Protein AF-A0A356HXR0-F1 (afdb_monomer_lite)

Secondary structure (DSSP, 8-state):
--TTTTS-SSTT--TT--HHHHHTT-GGGGTBTTTB--TT-GGGT--SPPP----TTS-----PPPP---

pLDDT: mean 80.92, std 17.65, range [50.72, 96.44]

Structure (mmCIF, N/CA/C/O backbone):
data_AF-A0A356HXR0-F1
#
_entry.id   AF-A0A356HXR0-F1
#
loop_
_atom_site.group_PDB
_atom_site.id
_atom_site.type_symbol
_atom_site.label_atom_id
_atom_site.label_alt_id
_atom_site.label_comp_id
_atom_site.label_asym_id
_atom_site.label_entity_id
_atom_site.label_seq_id
_atom_site.pdbx_PDB_ins_code
_atom_site.Cartn_x
_atom_site.Cartn_y
_atom_site.Cartn_z
_atom_site.occupancy
_atom_site.B_iso_or_equiv
_atom_site.auth_seq_id
_atom_site.auth_comp_id
_atom_site.auth_asym_id
_atom_site.auth_atom_id
_atom_site.pdbx_PDB_model_num
ATOM 1 N N . SER A 1 1 ? -15.562 -1.322 -5.481 1.00 81.94 1 SER A N 1
ATOM 2 C CA . SER A 1 1 ? -15.936 -0.507 -4.308 1.00 81.94 1 SER A CA 1
ATOM 3 C C . SER A 1 1 ? -14.774 -0.506 -3.325 1.00 81.94 1 SER A C 1
ATOM 5 O O . SER A 1 1 ? -14.333 -1.591 -2.967 1.00 81.94 1 SER A O 1
ATOM 7 N N . CYS A 1 2 ? -14.244 0.667 -2.949 1.00 91.25 2 CYS A N 1
ATOM 8 C CA . CYS A 1 2 ? -13.103 0.799 -2.021 1.00 91.25 2 CYS A CA 1
ATOM 9 C C . CYS A 1 2 ? -13.521 1.296 -0.628 1.00 91.25 2 CYS A C 1
ATOM 11 O O . CYS A 1 2 ? -12.904 0.933 0.368 1.00 91.25 2 CYS A O 1
ATOM 13 N N . HIS A 1 3 ? -14.589 2.086 -0.545 1.00 93.31 3 HIS A N 1
ATOM 14 C CA . HIS A 1 3 ? -15.135 2.588 0.709 1.00 93.31 3 HIS A CA 1
ATOM 15 C C . HIS A 1 3 ? -16.519 1.983 0.964 1.00 93.31 3 HIS A C 1
ATOM 17 O O . HIS A 1 3 ? -17.285 1.824 0.011 1.00 93.31 3 HIS A O 1
ATOM 23 N N . PRO A 1 4 ? -16.859 1.659 2.222 1.00 88.00 4 PRO A N 1
ATOM 24 C CA . PRO A 1 4 ? -16.004 1.681 3.420 1.00 88.00 4 PRO A CA 1
ATOM 25 C C . PRO A 1 4 ? -15.146 0.408 3.588 1.00 88.00 4 PRO A C 1
ATOM 27 O O . PRO A 1 4 ? -14.401 0.291 4.551 1.00 88.00 4 PRO A O 1
ATOM 30 N N . ASN A 1 5 ? -15.262 -0.557 2.671 1.00 89.88 5 ASN A N 1
ATOM 31 C CA . ASN A 1 5 ? -14.743 -1.916 2.862 1.00 89.88 5 ASN A CA 1
ATOM 32 C C . ASN A 1 5 ? -13.212 -2.011 2.958 1.00 89.88 5 ASN A C 1
ATOM 34 O O . ASN A 1 5 ? -12.695 -2.777 3.763 1.00 89.88 5 ASN A O 1
ATOM 38 N N . VAL A 1 6 ? -12.486 -1.288 2.101 1.00 94.00 6 VAL A N 1
ATOM 39 C 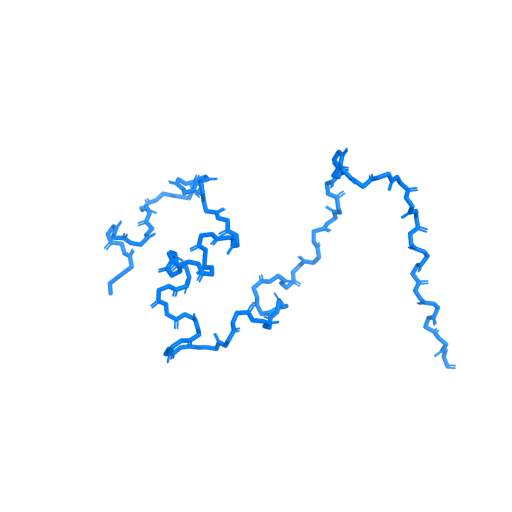CA . VAL A 1 6 ? -11.018 -1.374 1.996 1.00 94.00 6 VAL A CA 1
ATOM 40 C C . VAL A 1 6 ? -10.348 -0.234 2.758 1.00 94.00 6 VAL A C 1
ATOM 42 O O . VA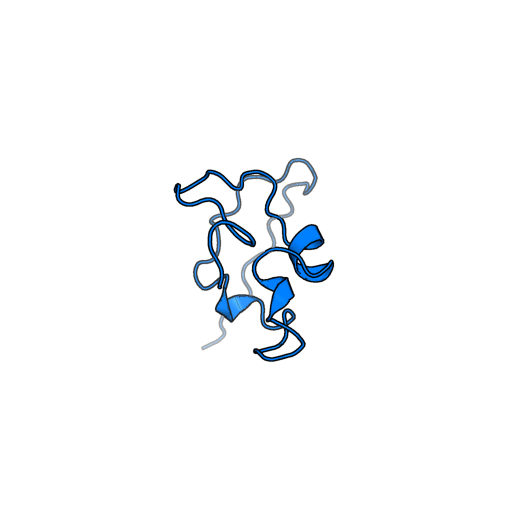L A 1 6 ? -9.294 -0.424 3.362 1.00 94.00 6 VAL A O 1
ATOM 45 N N . PHE A 1 7 ? -10.964 0.947 2.736 1.00 95.25 7 PHE A N 1
ATOM 46 C CA . PHE A 1 7 ? -10.458 2.142 3.395 1.00 95.25 7 PHE A CA 1
ATOM 47 C C . PHE A 1 7 ? -11.578 2.877 4.129 1.00 95.25 7 PHE A C 1
ATOM 49 O O . PHE A 1 7 ? -12.714 2.957 3.656 1.00 95.25 7 PHE A O 1
ATOM 56 N N . ASN A 1 8 ? -11.231 3.519 5.241 1.00 93.31 8 ASN A N 1
ATOM 57 C CA . ASN A 1 8 ? -12.107 4.484 5.900 1.00 93.31 8 ASN A CA 1
ATOM 58 C C . ASN A 1 8 ? -12.205 5.795 5.102 1.00 93.31 8 ASN A C 1
ATOM 60 O O . ASN A 1 8 ? -11.209 6.269 4.554 1.00 93.31 8 ASN A O 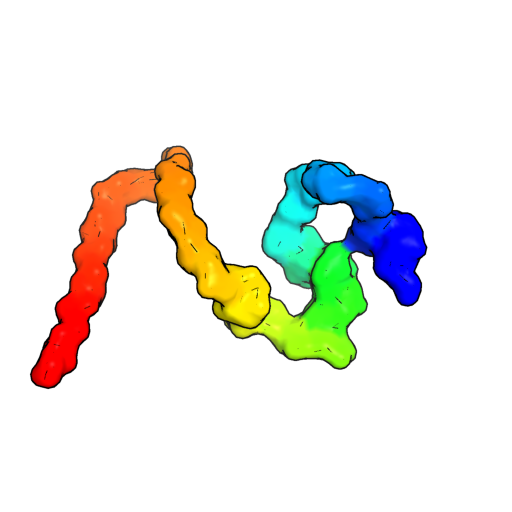1
ATOM 64 N N . MET A 1 9 ? -13.393 6.410 5.077 1.00 93.56 9 MET A N 1
ATOM 65 C CA . MET A 1 9 ? -13.680 7.711 4.435 1.00 93.56 9 MET A CA 1
ATOM 66 C C . MET A 1 9 ? -13.112 8.898 5.240 1.00 93.56 9 MET A C 1
ATOM 68 O O . MET A 1 9 ? -13.775 9.908 5.456 1.00 93.56 9 MET A O 1
ATOM 72 N N . LYS A 1 10 ? -11.891 8.760 5.759 1.00 92.00 10 LYS A N 1
ATOM 73 C CA . LYS A 1 10 ? -11.199 9.792 6.529 1.00 92.00 10 LYS A CA 1
ATOM 74 C C . LYS A 1 10 ? -9.692 9.600 6.390 1.00 92.00 10 LYS A C 1
ATOM 76 O O . LYS A 1 10 ? -9.162 8.510 6.620 1.00 92.00 10 LYS A O 1
ATOM 81 N N . VAL A 1 11 ? -8.996 10.673 6.021 1.00 90.00 11 VAL A N 1
ATOM 82 C CA . VAL A 1 11 ? -7.534 10.679 5.868 1.00 90.00 11 VAL A CA 1
ATOM 83 C C . VAL A 1 11 ? -6.875 10.266 7.187 1.00 90.00 11 VAL A C 1
ATOM 85 O O . VAL A 1 11 ? -7.349 10.614 8.269 1.00 90.00 11 VAL A O 1
ATOM 88 N N . GLY A 1 12 ? -5.822 9.452 7.101 1.00 88.12 12 GLY A N 1
ATOM 89 C CA . GLY A 1 12 ? -5.097 8.949 8.273 1.00 88.12 12 GLY A CA 1
ATOM 90 C C . GLY A 1 12 ? -5.872 7.948 9.139 1.00 88.12 12 GLY A C 1
ATOM 91 O O . GLY A 1 12 ? -5.338 7.470 10.130 1.00 88.12 12 GLY A O 1
ATOM 92 N N . SER A 1 13 ? -7.104 7.574 8.774 1.00 92.62 13 SER A N 1
ATOM 93 C CA . SER A 1 13 ? -7.938 6.675 9.593 1.00 92.62 13 SER A CA 1
ATOM 94 C C . SER A 1 13 ? -7.721 5.189 9.307 1.00 92.62 13 SER A C 1
ATOM 96 O O . SER A 1 13 ? -8.540 4.366 9.692 1.00 92.62 13 SER A O 1
ATOM 98 N N . ASN A 1 14 ? -6.615 4.839 8.649 1.00 92.88 14 ASN A N 1
ATOM 99 C CA . ASN A 1 14 ? -6.139 3.462 8.491 1.00 92.88 14 ASN A CA 1
ATOM 100 C C . ASN A 1 14 ? -4.706 3.368 9.061 1.00 92.88 14 ASN A C 1
ATOM 102 O O . ASN A 1 14 ? -3.769 3.096 8.307 1.00 92.88 14 ASN A O 1
ATOM 106 N N . PRO A 1 15 ? -4.494 3.681 10.358 1.00 92.38 15 PRO A N 1
ATOM 107 C CA . PRO A 1 15 ? -3.154 3.772 10.956 1.00 92.38 15 PRO A CA 1
ATOM 108 C C . PRO A 1 15 ? -2.423 2.427 10.976 1.00 92.38 15 PRO A C 1
ATOM 110 O O . PRO A 1 15 ? -1.206 2.355 11.099 1.00 92.38 15 PRO A O 1
ATOM 113 N N . ASP A 1 16 ? -3.177 1.346 10.849 1.00 92.50 16 ASP A N 1
ATOM 114 C CA . ASP A 1 16 ? -2.707 -0.020 10.888 1.00 92.50 16 ASP A CA 1
ATOM 115 C C . ASP A 1 16 ? -2.314 -0.550 9.493 1.00 92.50 16 ASP A C 1
ATOM 117 O O . ASP A 1 16 ? -1.878 -1.705 9.384 1.00 92.50 16 ASP A O 1
ATOM 121 N N . MET A 1 17 ? -2.448 0.275 8.444 1.00 93.81 17 MET A N 1
ATOM 122 C CA . MET A 1 17 ? -2.008 -0.016 7.082 1.00 93.81 17 MET A CA 1
ATOM 123 C C . MET A 1 17 ? -0.482 -0.117 7.023 1.00 93.81 17 MET A C 1
ATOM 125 O O . MET A 1 17 ? 0.250 0.813 7.343 1.00 93.81 17 MET A O 1
ATOM 129 N N . SER A 1 18 ? 0.007 -1.268 6.574 1.00 94.56 18 SER A N 1
ATOM 130 C CA . SER A 1 18 ? 1.435 -1.555 6.436 1.00 94.56 18 SER A CA 1
ATOM 131 C C . SER A 1 18 ? 1.673 -2.437 5.218 1.00 94.56 18 SER A C 1
ATOM 133 O O . SER A 1 18 ? 0.768 -3.166 4.803 1.00 94.56 18 SER A O 1
ATOM 135 N N . MET A 1 19 ? 2.899 -2.440 4.683 1.00 94.12 19 MET A N 1
ATOM 136 C CA . MET A 1 19 ? 3.248 -3.310 3.550 1.00 94.12 19 MET A CA 1
ATOM 137 C C . MET A 1 19 ? 2.987 -4.787 3.845 1.00 94.12 19 MET A C 1
ATOM 139 O O . MET A 1 19 ? 2.499 -5.504 2.981 1.00 94.12 19 MET A O 1
ATOM 143 N N . ARG A 1 20 ? 3.178 -5.227 5.095 1.00 95.94 20 ARG A N 1
ATOM 144 C CA . ARG A 1 20 ? 2.866 -6.601 5.514 1.00 95.94 20 ARG A CA 1
ATOM 145 C C . ARG A 1 20 ? 1.387 -6.951 5.314 1.00 95.94 20 ARG A C 1
ATOM 147 O O . ARG A 1 20 ? 1.067 -8.041 4.858 1.00 95.94 20 ARG A O 1
ATOM 154 N N . LYS A 1 21 ? 0.475 -6.025 5.635 1.00 96.12 21 LYS A N 1
ATOM 155 C CA . LYS A 1 21 ? -0.965 -6.221 5.399 1.00 96.12 21 LYS A CA 1
ATOM 156 C C . LYS A 1 21 ? -1.330 -6.110 3.923 1.00 96.12 21 LYS A C 1
ATOM 158 O O . LYS A 1 21 ? -2.235 -6.813 3.489 1.00 96.12 21 LYS A O 1
ATOM 163 N N . ILE A 1 22 ? -0.632 -5.256 3.176 1.00 96.44 22 ILE A N 1
ATOM 164 C CA . ILE A 1 22 ? -0.802 -5.129 1.727 1.00 96.44 22 ILE A CA 1
ATOM 165 C C . ILE A 1 22 ? -0.446 -6.452 1.042 1.00 96.44 22 ILE A C 1
ATOM 167 O O . ILE A 1 22 ? -1.271 -6.997 0.326 1.00 96.44 22 ILE A O 1
ATOM 171 N N . ILE A 1 23 ? 0.706 -7.044 1.354 1.00 94.75 23 ILE A N 1
ATOM 172 C CA . ILE A 1 23 ? 1.105 -8.358 0.821 1.00 94.75 23 ILE A CA 1
ATOM 173 C C . ILE A 1 23 ? 0.109 -9.458 1.231 1.00 94.75 23 ILE A C 1
ATOM 175 O O . ILE A 1 23 ? -0.193 -10.347 0.445 1.00 94.75 23 ILE A O 1
ATOM 179 N N . ALA A 1 24 ? -0.480 -9.363 2.428 1.00 95.62 24 ALA A N 1
ATOM 180 C CA . ALA A 1 24 ? -1.531 -10.273 2.891 1.00 95.62 24 ALA A CA 1
ATOM 181 C C 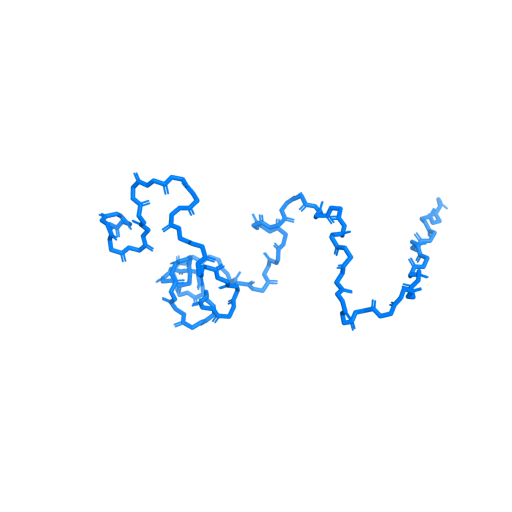. ALA A 1 24 ? -2.919 -10.043 2.240 1.00 95.62 24 ALA A C 1
ATOM 183 O O . ALA A 1 24 ? -3.917 -10.569 2.733 1.00 95.62 24 ALA A O 1
ATOM 184 N N . GLY A 1 25 ? -3.016 -9.235 1.178 1.00 94.88 25 GLY A N 1
ATOM 185 C CA . GLY A 1 25 ? -4.250 -9.019 0.414 1.00 94.88 25 GLY A CA 1
ATOM 186 C C . GLY A 1 25 ? -5.195 -7.952 0.980 1.00 94.88 25 GLY A C 1
ATOM 187 O O . GLY A 1 25 ? -6.350 -7.872 0.564 1.00 94.88 25 GLY A O 1
ATOM 188 N N . LYS A 1 26 ? -4.743 -7.124 1.930 1.00 95.19 26 LYS A N 1
ATOM 189 C CA . LYS A 1 26 ? -5.530 -6.002 2.479 1.00 95.19 26 LYS A CA 1
ATOM 190 C C . LYS A 1 26 ? -5.158 -4.680 1.801 1.00 95.19 26 LYS A C 1
ATOM 192 O O . LYS A 1 26 ? -4.097 -4.556 1.194 1.00 95.19 26 LYS A O 1
ATOM 197 N N . TYR A 1 27 ? -6.002 -3.658 1.948 1.00 95.62 27 TYR A N 1
ATOM 198 C CA . TYR A 1 27 ? -5.780 -2.323 1.368 1.00 95.62 27 TYR A CA 1
ATOM 199 C C . TYR A 1 27 ? -5.483 -2.401 -0.139 1.00 95.62 27 TYR A C 1
ATOM 201 O O . TYR A 1 27 ? -6.251 -2.997 -0.886 1.00 95.62 27 TYR A O 1
ATOM 209 N N . CYS A 1 28 ? -4.349 -1.861 -0.590 1.00 95.94 28 CYS A N 1
ATOM 210 C CA . CYS A 1 28 ? -3.907 -1.899 -1.983 1.00 95.94 28 CYS A CA 1
ATOM 211 C C . CYS A 1 28 ? -3.767 -3.338 -2.520 1.00 95.94 28 CYS A C 1
ATOM 213 O O . CYS A 1 28 ? -4.035 -3.599 -3.693 1.00 95.94 28 CYS A O 1
ATOM 215 N N . GLY A 1 29 ? -3.395 -4.287 -1.658 1.00 95.25 29 GLY A N 1
ATOM 216 C CA . GLY A 1 29 ? -3.173 -5.684 -2.028 1.00 95.25 29 GLY A CA 1
ATOM 217 C C . GLY A 1 29 ? -4.436 -6.456 -2.384 1.00 95.25 29 GLY A C 1
ATOM 218 O O . GLY A 1 29 ? -4.343 -7.563 -2.897 1.00 95.25 29 GLY A O 1
ATOM 219 N N . ILE A 1 30 ? -5.621 -5.875 -2.172 1.00 96.00 30 ILE A N 1
ATOM 220 C CA . ILE A 1 30 ? -6.868 -6.467 -2.667 1.00 96.00 30 ILE A CA 1
ATOM 221 C C . ILE A 1 30 ? -6.908 -6.508 -4.207 1.00 96.00 30 ILE A C 1
ATOM 223 O 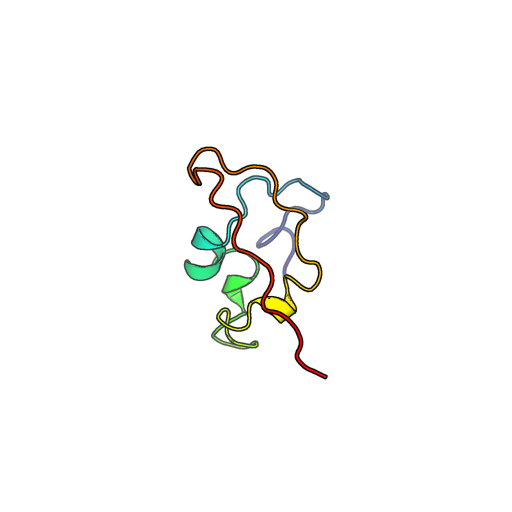O . ILE A 1 30 ? -7.616 -7.333 -4.783 1.00 96.00 30 ILE A O 1
ATOM 227 N N . CYS A 1 31 ? -6.129 -5.638 -4.870 1.00 96.38 31 CYS A N 1
ATOM 228 C CA . CYS A 1 31 ? -6.049 -5.536 -6.329 1.00 96.38 31 CYS A CA 1
ATOM 229 C C . CYS A 1 31 ? -4.629 -5.762 -6.885 1.00 96.38 31 CYS A C 1
ATOM 231 O O . CYS A 1 31 ? -4.468 -6.448 -7.901 1.00 96.38 31 CYS A O 1
ATOM 233 N N . HIS A 1 32 ? -3.605 -5.174 -6.259 1.00 95.88 32 HIS A N 1
ATOM 234 C CA . HIS A 1 32 ? -2.216 -5.249 -6.732 1.00 95.88 32 HIS A CA 1
ATOM 235 C C . HIS A 1 32 ? -1.635 -6.658 -6.567 1.00 95.88 32 HIS A C 1
ATOM 237 O O . HIS A 1 32 ? -1.688 -7.215 -5.475 1.00 95.88 32 HIS A O 1
ATOM 243 N N . GLY A 1 33 ? -1.105 -7.229 -7.657 1.00 91.00 33 GLY A N 1
ATOM 244 C CA . GLY A 1 33 ? -0.628 -8.620 -7.725 1.00 91.00 33 GLY A CA 1
ATOM 245 C C . GLY A 1 33 ? -1.638 -9.627 -8.296 1.00 91.00 33 GLY A C 1
ATOM 246 O O . GLY A 1 33 ? -1.280 -10.777 -8.530 1.00 91.00 33 GLY A O 1
ATOM 247 N N . LYS A 1 34 ? -2.888 -9.209 -8.559 1.00 91.31 34 LYS A N 1
ATOM 248 C CA . LYS A 1 34 ? -3.908 -10.054 -9.215 1.00 91.31 34 LYS A CA 1
ATOM 249 C C . LYS A 1 34 ? -4.522 -9.409 -10.453 1.00 91.31 34 LYS A C 1
ATOM 251 O O . LYS A 1 34 ? -4.590 -10.039 -11.500 1.00 91.31 34 LYS A O 1
ATOM 256 N N . VAL A 1 35 ? -5.003 -8.173 -10.322 1.00 96.00 35 VAL A N 1
ATOM 257 C CA . VAL A 1 35 ? -5.695 -7.435 -11.402 1.00 96.00 35 VAL A CA 1
ATOM 258 C C . VAL A 1 35 ? -5.027 -6.102 -11.733 1.00 96.00 35 VAL A C 1
ATOM 260 O O . VAL A 1 35 ? -5.378 -5.454 -12.713 1.00 96.00 35 VAL A O 1
ATOM 263 N N . ALA A 1 36 ? -4.071 -5.685 -10.909 1.00 95.69 36 ALA A N 1
ATOM 264 C CA . ALA A 1 36 ? -3.242 -4.509 -11.103 1.00 95.69 36 ALA A CA 1
ATOM 265 C C . ALA A 1 36 ? -1.762 -4.891 -10.970 1.00 95.69 36 ALA A C 1
ATOM 267 O O . ALA A 1 36 ? -1.434 -6.034 -10.647 1.00 95.69 36 ALA A O 1
ATOM 268 N N . PHE A 1 37 ? -0.878 -3.920 -11.212 1.00 95.44 37 PHE A N 1
ATOM 269 C CA . PHE A 1 37 ? 0.571 -4.121 -11.229 1.00 95.44 37 PHE A CA 1
ATOM 270 C C . PHE A 1 37 ? 1.110 -4.822 -9.957 1.00 95.44 37 PHE A C 1
ATOM 272 O O . PHE A 1 37 ? 0.506 -4.675 -8.885 1.00 95.44 37 PHE A O 1
ATOM 279 N N . PRO A 1 38 ? 2.226 -5.567 -10.080 1.00 95.25 38 PRO A N 1
ATOM 280 C CA . PRO A 1 38 ? 2.854 -6.317 -8.987 1.00 95.25 38 PRO A CA 1
ATOM 281 C C . PRO A 1 38 ? 3.363 -5.412 -7.852 1.00 95.25 38 PRO A C 1
ATOM 283 O O . PRO A 1 38 ? 3.789 -4.284 -8.088 1.00 95.25 38 PRO A O 1
ATOM 286 N N . LEU A 1 39 ? 3.321 -5.894 -6.607 1.00 94.94 39 LEU A N 1
ATOM 287 C CA . LEU A 1 39 ? 3.699 -5.109 -5.418 1.00 94.94 39 LEU A CA 1
ATOM 288 C C . LEU A 1 39 ? 5.217 -4.920 -5.268 1.00 94.94 39 LEU A C 1
ATOM 290 O O . LEU A 1 39 ? 5.656 -4.116 -4.447 1.00 94.94 39 LEU A O 1
ATOM 294 N N . GLU A 1 40 ? 6.000 -5.642 -6.062 1.00 92.50 40 GLU A N 1
ATOM 295 C CA . GLU A 1 40 ? 7.459 -5.613 -6.093 1.00 92.50 40 GLU A CA 1
ATOM 296 C C . GLU A 1 40 ? 8.017 -4.345 -6.766 1.00 92.50 40 GLU A C 1
ATOM 298 O O . GLU A 1 40 ? 9.185 -4.012 -6.574 1.00 92.50 40 GLU A O 1
ATOM 303 N N . ASP A 1 41 ? 7.197 -3.595 -7.514 1.00 91.94 41 ASP A N 1
ATOM 304 C CA . ASP A 1 41 ? 7.595 -2.310 -8.103 1.00 91.94 41 ASP A CA 1
ATOM 305 C C . ASP A 1 41 ? 7.437 -1.162 -7.086 1.00 91.94 41 ASP A C 1
ATOM 307 O O . ASP A 1 41 ? 6.486 -0.368 -7.112 1.00 91.94 41 ASP A O 1
ATOM 311 N N . CYS A 1 42 ? 8.382 -1.109 -6.142 1.00 89.81 42 CYS A N 1
ATOM 312 C CA . CYS A 1 42 ? 8.366 -0.243 -4.960 1.00 89.81 42 CYS A CA 1
ATOM 313 C C . CYS A 1 42 ? 8.093 1.235 -5.287 1.00 89.81 42 CYS A C 1
ATOM 315 O O . CYS A 1 42 ? 7.337 1.914 -4.582 1.00 89.81 42 CYS A O 1
ATOM 317 N N . PHE A 1 43 ? 8.700 1.745 -6.360 1.00 90.19 43 PHE A N 1
ATOM 318 C CA . PHE A 1 43 ? 8.710 3.173 -6.682 1.00 90.19 43 PHE A CA 1
ATOM 319 C C . PHE A 1 43 ? 7.390 3.6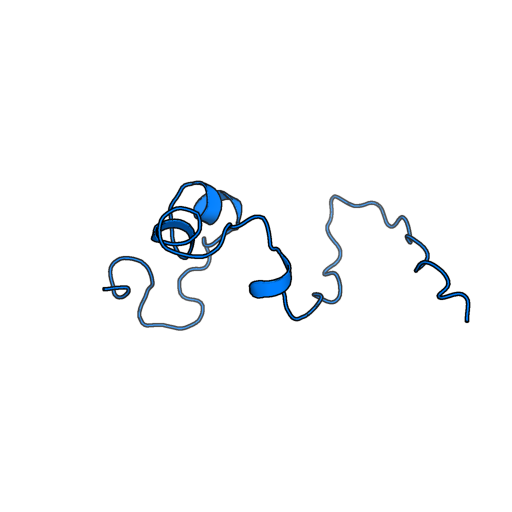81 -7.264 1.00 90.19 43 PHE A C 1
ATOM 321 O O . PHE A 1 43 ? 7.149 4.889 -7.253 1.00 90.19 43 PHE A O 1
ATOM 328 N N . ARG A 1 44 ? 6.486 2.791 -7.696 1.00 91.00 44 ARG A N 1
ATOM 329 C CA . ARG A 1 44 ? 5.152 3.199 -8.173 1.00 91.00 44 ARG A CA 1
ATOM 330 C C . ARG A 1 44 ? 4.309 3.841 -7.082 1.00 91.00 44 ARG A C 1
ATOM 332 O O . ARG A 1 44 ? 3.529 4.746 -7.365 1.00 91.00 44 ARG A O 1
ATOM 339 N N . CYS A 1 45 ? 4.465 3.370 -5.849 1.00 90.75 45 CYS A N 1
ATOM 340 C CA . CYS A 1 45 ? 3.794 3.933 -4.680 1.00 90.75 45 CYS A CA 1
ATOM 341 C C . CYS A 1 45 ? 4.744 4.838 -3.885 1.00 90.75 45 CYS A C 1
ATOM 343 O O . CYS A 1 45 ? 4.353 5.914 -3.436 1.00 90.75 45 CYS A O 1
ATOM 345 N N . HIS A 1 46 ? 6.005 4.428 -3.733 1.00 88.62 46 HIS A N 1
ATOM 346 C CA . HIS A 1 46 ? 7.037 5.171 -3.014 1.00 88.62 46 HIS A CA 1
ATOM 347 C C . HIS A 1 46 ? 7.807 6.112 -3.948 1.00 88.62 46 HIS A C 1
ATOM 349 O O . HIS A 1 46 ? 9.029 6.059 -4.041 1.00 88.62 46 HIS A O 1
ATOM 355 N N . SER A 1 47 ? 7.082 6.997 -4.635 1.00 85.00 47 SER A N 1
ATOM 356 C CA . SER A 1 47 ? 7.656 7.961 -5.588 1.00 85.00 47 SER A CA 1
ATOM 357 C C . SER A 1 47 ? 8.445 9.091 -4.925 1.00 85.00 47 SER A C 1
ATOM 359 O O . SER A 1 47 ? 9.201 9.804 -5.579 1.00 85.00 47 SER A O 1
ATOM 361 N N . LYS A 1 48 ? 8.278 9.257 -3.612 1.00 78.69 48 LYS A N 1
ATOM 362 C CA . LYS A 1 48 ? 9.091 10.139 -2.783 1.00 78.69 48 LYS A CA 1
ATOM 363 C C . LYS A 1 48 ? 9.903 9.260 -1.848 1.00 78.69 48 LYS A C 1
ATOM 365 O O . LYS A 1 48 ? 9.325 8.565 -1.009 1.00 78.69 48 LYS A O 1
ATOM 370 N N . THR A 1 49 ? 11.226 9.303 -1.980 1.00 61.88 49 THR A N 1
ATOM 371 C CA . THR A 1 49 ? 12.126 8.776 -0.954 1.00 61.88 49 THR A CA 1
ATOM 372 C C . THR A 1 49 ? 11.742 9.448 0.353 1.00 61.88 49 THR A C 1
ATOM 374 O O . THR A 1 49 ? 11.763 10.677 0.450 1.00 61.88 49 THR A O 1
ATOM 377 N N . ARG A 1 50 ? 11.323 8.663 1.351 1.00 56.31 50 ARG A N 1
ATOM 378 C CA . ARG A 1 50 ? 11.203 9.220 2.693 1.00 56.31 50 ARG A CA 1
ATOM 379 C C . ARG A 1 50 ? 12.606 9.657 3.090 1.00 56.31 50 ARG A C 1
ATOM 381 O O . ARG A 1 50 ? 13.524 8.844 3.017 1.00 56.31 50 ARG A O 1
ATOM 388 N N . ILE A 1 51 ? 12.771 10.919 3.481 1.00 55.53 51 ILE A N 1
ATOM 389 C CA . ILE A 1 51 ? 13.909 11.297 4.320 1.00 55.53 51 ILE A CA 1
ATOM 390 C C . ILE A 1 51 ? 13.833 10.314 5.484 1.00 55.53 51 ILE A C 1
ATOM 392 O O . ILE A 1 51 ? 12.773 10.219 6.102 1.00 55.53 51 ILE A O 1
ATOM 396 N N . ALA A 1 52 ? 14.847 9.466 5.639 1.00 54.09 52 ALA A N 1
ATOM 397 C CA . ALA A 1 52 ? 14.774 8.352 6.565 1.00 54.09 52 ALA A CA 1
ATOM 398 C C . ALA A 1 52 ? 14.454 8.898 7.962 1.00 54.09 52 ALA A C 1
ATOM 400 O O . ALA A 1 52 ? 15.283 9.575 8.564 1.00 54.09 52 ALA A O 1
ATOM 401 N N . ASP A 1 53 ? 13.248 8.619 8.464 1.00 50.72 53 ASP A N 1
ATOM 402 C CA . ASP A 1 53 ? 13.020 8.660 9.901 1.00 50.72 53 ASP A CA 1
ATOM 403 C C . ASP A 1 53 ? 14.037 7.677 10.501 1.00 50.72 53 ASP A C 1
ATOM 405 O O . ASP A 1 53 ? 14.120 6.546 10.001 1.00 50.72 53 ASP A O 1
ATOM 409 N N . PRO A 1 54 ? 14.850 8.076 11.496 1.00 55.59 54 PRO A N 1
ATOM 410 C CA . PRO A 1 54 ? 15.846 7.186 12.066 1.00 55.59 54 PRO A CA 1
ATOM 411 C C . PRO A 1 54 ? 15.145 5.929 12.587 1.00 55.59 54 PRO A C 1
ATOM 413 O O . PRO A 1 54 ? 14.377 5.973 13.548 1.00 55.59 54 PRO A O 1
ATOM 416 N N . SER A 1 55 ? 15.366 4.804 11.907 1.00 51.16 55 SER A N 1
ATOM 417 C CA . SER A 1 55 ? 14.865 3.513 12.359 1.00 51.16 55 SER A CA 1
ATOM 418 C C . SER A 1 55 ? 15.680 3.107 13.590 1.00 51.16 55 SER A C 1
ATOM 420 O O . SER A 1 55 ? 16.908 3.084 13.508 1.00 51.16 55 SER A O 1
ATOM 422 N N . PRO A 1 56 ? 15.039 2.734 14.714 1.00 54.12 56 PRO A N 1
ATOM 423 C CA . PRO A 1 56 ? 15.741 2.318 15.930 1.00 54.12 56 PRO A CA 1
ATOM 424 C C . PRO A 1 56 ? 16.473 0.971 15.778 1.00 54.12 56 PRO A C 1
ATOM 426 O O . PRO A 1 56 ? 17.142 0.538 16.709 1.00 54.12 56 PRO A O 1
ATOM 429 N N . TYR A 1 57 ? 16.334 0.303 14.625 1.00 54.88 57 TYR A N 1
ATOM 430 C CA . TYR A 1 57 ? 16.929 -1.006 14.321 1.00 54.88 57 TYR A CA 1
ATOM 431 C C . TYR A 1 57 ? 18.018 -0.959 13.246 1.00 54.88 57 TYR A C 1
ATOM 433 O O . TYR A 1 57 ? 18.596 -1.987 12.912 1.00 54.88 57 TYR A O 1
ATOM 441 N N . THR A 1 58 ? 18.281 0.215 12.681 1.00 52.84 58 THR A N 1
ATOM 442 C CA . THR A 1 58 ? 19.463 0.455 11.853 1.00 52.84 58 THR A CA 1
ATOM 443 C C . THR A 1 58 ? 20.406 1.260 12.716 1.00 52.84 58 THR A C 1
ATOM 445 O O . THR A 1 58 ? 20.151 2.439 12.965 1.00 52.84 58 THR A O 1
ATOM 448 N N . GLU A 1 59 ? 21.480 0.629 13.189 1.00 55.66 59 GLU A N 1
ATOM 449 C CA . GLU A 1 59 ? 22.656 1.400 13.577 1.00 55.66 59 GLU A CA 1
ATOM 450 C C . GLU A 1 59 ? 23.005 2.352 12.418 1.00 55.66 59 GLU A C 1
ATOM 452 O O . GLU A 1 59 ? 22.740 2.020 11.256 1.00 55.66 59 GLU A O 1
ATOM 457 N N . PRO A 1 60 ? 23.512 3.559 12.708 1.00 54.44 60 PRO A N 1
ATOM 458 C CA . PRO A 1 60 ? 23.786 4.582 11.711 1.00 54.44 60 PRO A CA 1
ATOM 459 C C . PRO A 1 60 ? 25.002 4.187 10.867 1.00 54.44 60 PRO A C 1
ATOM 461 O O . PRO A 1 60 ? 26.051 4.822 10.927 1.00 54.44 60 PRO A O 1
ATOM 464 N N . GLU A 1 61 ? 24.882 3.139 10.061 1.00 52.56 61 GLU A N 1
ATOM 465 C CA . GLU A 1 61 ? 25.801 2.926 8.963 1.00 52.56 61 GLU A CA 1
ATOM 466 C C . GLU A 1 61 ? 25.365 3.872 7.848 1.00 52.56 61 GLU A C 1
ATOM 468 O O . GLU A 1 61 ? 24.390 3.660 7.123 1.00 52.56 61 GLU A O 1
ATOM 473 N N . VAL A 1 62 ? 26.060 5.006 7.795 1.00 53.59 62 VAL A N 1
ATOM 474 C CA . VAL A 1 62 ? 26.017 5.947 6.683 1.00 53.59 62 VAL A CA 1
ATOM 475 C C . VAL A 1 62 ? 26.418 5.166 5.439 1.00 53.59 62 VAL A C 1
ATOM 477 O O . VAL A 1 62 ? 27.601 4.978 5.184 1.00 53.59 62 VAL A O 1
ATOM 480 N N . ILE A 1 63 ? 25.442 4.682 4.675 1.00 51.78 63 ILE A N 1
ATOM 481 C CA . ILE A 1 63 ? 25.700 4.102 3.360 1.00 51.78 63 ILE A CA 1
ATOM 482 C C . ILE A 1 63 ? 26.092 5.288 2.468 1.00 51.78 63 ILE A C 1
ATOM 484 O O . ILE A 1 63 ? 25.234 6.145 2.216 1.00 51.78 63 ILE A O 1
ATOM 488 N N . PRO A 1 64 ? 27.359 5.430 2.034 1.00 52.75 64 PRO A N 1
ATOM 489 C CA . PRO A 1 64 ? 27.721 6.525 1.150 1.00 52.75 64 PRO A CA 1
ATOM 490 C C . PRO A 1 64 ? 26.911 6.385 -0.140 1.00 52.75 64 PRO A C 1
ATOM 492 O O . PRO A 1 64 ? 26.813 5.296 -0.712 1.00 52.75 64 PRO A O 1
ATOM 495 N N . ALA A 1 65 ? 26.294 7.484 -0.582 1.00 54.28 65 ALA A N 1
ATOM 496 C CA . ALA A 1 65 ? 25.629 7.521 -1.877 1.00 54.28 65 ALA A CA 1
ATOM 497 C C . ALA A 1 65 ? 26.631 7.064 -2.953 1.00 54.28 65 ALA A C 1
ATOM 499 O O . ALA A 1 65 ? 27.772 7.537 -2.937 1.00 54.28 65 ALA A O 1
ATOM 500 N N . PRO A 1 66 ? 26.256 6.152 -3.868 1.00 56.72 66 PRO A N 1
ATOM 501 C CA . PRO A 1 66 ? 27.162 5.747 -4.929 1.00 56.72 66 PRO A CA 1
ATOM 502 C C . PRO A 1 66 ? 27.512 6.977 -5.769 1.00 56.72 66 PRO A C 1
ATOM 504 O O . PRO A 1 66 ? 26.625 7.691 -6.242 1.00 56.72 66 PRO A O 1
ATOM 507 N N . GLU A 1 67 ? 28.810 7.239 -5.926 1.00 63.09 67 GLU A N 1
ATOM 508 C CA . GLU A 1 67 ? 29.298 8.318 -6.777 1.00 63.09 67 GLU A CA 1
ATOM 509 C C . GLU A 1 67 ? 28.781 8.108 -8.204 1.00 63.09 67 GLU A C 1
ATOM 511 O O . GLU A 1 67 ? 29.110 7.124 -8.873 1.00 63.09 67 GLU A O 1
ATOM 516 N N . ILE A 1 68 ? 27.962 9.049 -8.677 1.00 63.25 68 ILE A N 1
ATOM 517 C CA . ILE A 1 68 ? 27.563 9.128 -10.079 1.00 63.25 68 ILE A CA 1
ATOM 518 C C . ILE A 1 68 ? 28.808 9.570 -10.848 1.00 63.25 68 ILE A C 1
ATOM 520 O O . ILE A 1 68 ? 29.117 10.761 -10.929 1.00 63.25 68 ILE A O 1
ATOM 524 N N . LYS A 1 69 ? 29.557 8.601 -11.375 1.00 56.69 69 LYS A N 1
ATOM 525 C CA . LYS A 1 69 ? 30.639 8.871 -12.323 1.00 56.69 69 LYS A CA 1
ATOM 526 C C . LYS A 1 69 ? 30.016 9.485 -13.578 1.00 56.69 69 LYS A C 1
ATOM 528 O O . LYS A 1 69 ? 29.148 8.869 -14.192 1.00 56.69 69 LYS A O 1
ATOM 533 N N . LYS A 1 70 ? 30.414 10.724 -13.876 1.00 56.91 70 LYS A N 1
ATOM 534 C CA . LYS A 1 70 ? 30.129 11.391 -15.152 1.00 56.91 70 LYS A CA 1
ATOM 535 C C . LYS A 1 70 ? 30.808 10.659 -16.301 1.00 56.91 70 LYS A C 1
ATOM 537 O O . LYS A 1 70 ? 31.921 10.137 -16.069 1.00 56.91 70 LYS A O 1
#

Sequence (70 aa):
SCHPNVFNMKVGSNPDMSMRKIIAGKYCGICHGKVAFPLEDCFRCHSKTRIADPSPYTEPEVIPAPEIKK

Foldseek 3Di:
DCPPVQHNPDPCPPVVDDVVVLCVCGRVVVDAPPPDDHPVPPCVVPVDDPPDPPDPPDDPPPPDDPDPDD

Radius of gyration: 16.35 Å; chains: 1; bounding box: 47×22×31 Å